Protein AF-A0A5B7ACE0-F1 (afdb_monomer)

Mean predicted aligned error: 17.31 Å

Foldseek 3Di:
DDDPCPPDDPLVVVLVCLCPPPDPVSRDDPVVSCVRCCNVVVHDDDPDDDDPVLLVVLVVVPDDDPVVVVVVVVCLVVDDCVVCVVVVVSQCVLPVVPPVDRDPVSSVVSNVD

Radius of gyration: 16.78 Å; Cα contacts (8 Å, |Δi|>4): 55; chains: 1; bounding box: 32×36×47 Å

InterPro domains:
  IPR002048 EF-hand domain [PF00036] (87-112)
  IPR002048 EF-hand domain [PS50222] (82-113)
  IPR011009 Protein kinase-like domain superfamily [SSF56112] (3-66)
  IPR011992 EF-hand domain pair [SSF47473] (68-112)
  IPR018247 EF-Hand 1, calcium-binding site [PS00018] (95-107)
  IPR050205 Calcium-dependent Serine/Threonine Protein Kinases [PTHR24349] (2-107)

Structure (mmCIF, N/CA/C/O backbone):
data_AF-A0A5B7ACE0-F1
#
_entry.id   AF-A0A5B7ACE0-F1
#
loop_
_atom_site.group_PDB
_atom_site.id
_atom_site.type_symbol
_atom_site.label_atom_id
_atom_site.label_alt_id
_atom_site.label_comp_id
_atom_site.label_asym_id
_atom_site.label_entity_id
_atom_site.label_seq_id
_atom_site.pdbx_PDB_ins_code
_atom_site.Cartn_x
_atom_site.Cartn_y
_atom_site.Cartn_z
_atom_site.occupancy
_atom_site.B_iso_or_equiv
_atom_site.auth_seq_id
_atom_site.auth_comp_id
_atom_site.auth_asym_id
_atom_site.auth_atom_id
_atom_site.pdbx_PDB_model_num
ATOM 1 N N . GLU A 1 1 ? 3.909 23.610 -1.926 1.00 43.59 1 GLU A N 1
ATOM 2 C CA . GLU A 1 1 ? 3.991 22.249 -1.358 1.00 43.59 1 GLU A CA 1
ATOM 3 C C . GLU A 1 1 ? 4.387 21.281 -2.463 1.00 43.59 1 GLU A C 1
ATOM 5 O O . GLU A 1 1 ? 3.800 21.334 -3.537 1.00 43.59 1 GLU A O 1
ATOM 10 N N . SER A 1 2 ? 5.434 20.483 -2.266 1.00 47.56 2 SER A N 1
ATOM 11 C CA . SER A 1 2 ? 5.899 19.494 -3.245 1.00 47.56 2 SER A CA 1
ATOM 12 C C . SER A 1 2 ? 5.006 18.250 -3.211 1.00 47.56 2 SER A C 1
ATOM 14 O O . SER A 1 2 ? 4.547 17.838 -2.146 1.00 47.56 2 SER A O 1
ATOM 16 N N . GLN A 1 3 ? 4.742 17.640 -4.374 1.00 58.97 3 GLN A N 1
ATOM 17 C CA . GLN A 1 3 ? 4.023 16.366 -4.407 1.00 58.97 3 GLN A CA 1
ATOM 18 C C . GLN A 1 3 ? 4.785 15.320 -3.577 1.00 58.97 3 GLN A C 1
ATOM 20 O O . GLN A 1 3 ? 6.004 15.248 -3.700 1.00 58.97 3 GLN A O 1
ATOM 25 N N . PRO A 1 4 ? 4.098 14.480 -2.780 1.00 65.81 4 PRO A N 1
ATOM 26 C CA . PRO A 1 4 ? 4.755 13.544 -1.865 1.00 65.81 4 PRO A CA 1
ATOM 27 C C . PRO A 1 4 ? 5.549 12.428 -2.566 1.00 65.81 4 PRO A C 1
ATOM 29 O O . PRO A 1 4 ? 6.341 11.755 -1.918 1.00 65.81 4 PRO A O 1
ATOM 32 N N . TRP A 1 5 ? 5.350 12.229 -3.876 1.00 71.31 5 TRP A N 1
ATOM 33 C CA . TRP A 1 5 ? 6.015 11.187 -4.669 1.00 71.31 5 TRP A CA 1
ATOM 34 C C . TRP A 1 5 ? 6.316 11.682 -6.096 1.00 71.31 5 TRP A C 1
ATOM 36 O O . TRP A 1 5 ? 5.706 11.187 -7.055 1.00 71.31 5 TRP A O 1
ATOM 46 N N . PRO A 1 6 ? 7.197 12.684 -6.264 1.00 71.19 6 PRO A N 1
ATOM 47 C CA . PRO A 1 6 ? 7.445 13.292 -7.569 1.00 71.19 6 PRO A CA 1
ATOM 48 C C . PRO A 1 6 ? 8.200 12.341 -8.511 1.00 71.19 6 PRO A C 1
ATOM 50 O O . PRO A 1 6 ? 7.983 12.388 -9.715 1.00 71.19 6 PRO A O 1
ATOM 53 N N . SER A 1 7 ? 9.014 11.435 -7.962 1.00 73.12 7 SER A N 1
ATOM 54 C CA . SER A 1 7 ? 9.892 10.513 -8.694 1.00 73.12 7 SER A CA 1
ATOM 55 C C . SER A 1 7 ? 9.351 9.084 -8.851 1.00 73.12 7 SER A C 1
ATOM 57 O O . SER A 1 7 ? 9.972 8.270 -9.523 1.00 73.12 7 SER A O 1
ATOM 59 N N . ILE A 1 8 ? 8.202 8.743 -8.252 1.00 80.06 8 ILE A N 1
ATOM 60 C CA . ILE A 1 8 ? 7.666 7.370 -8.310 1.00 80.06 8 ILE A CA 1
ATOM 61 C C . ILE A 1 8 ? 6.758 7.162 -9.525 1.00 80.06 8 ILE A C 1
ATOM 63 O O . ILE A 1 8 ? 5.831 7.950 -9.757 1.00 80.06 8 ILE A O 1
ATOM 67 N N . SER A 1 9 ? 6.970 6.047 -10.232 1.00 83.88 9 SER A N 1
ATOM 68 C CA . SER A 1 9 ? 6.212 5.657 -11.423 1.00 83.88 9 SER A CA 1
ATOM 69 C C . SER A 1 9 ? 4.716 5.450 -11.147 1.00 83.88 9 SER A C 1
ATOM 71 O O . SER A 1 9 ? 4.278 5.055 -10.060 1.00 83.88 9 SER A O 1
ATOM 73 N N . ASN A 1 10 ? 3.887 5.714 -12.160 1.00 84.56 10 ASN A N 1
ATOM 74 C CA . ASN A 1 10 ? 2.434 5.561 -12.046 1.00 84.56 10 ASN A CA 1
ATOM 75 C C . ASN A 1 10 ? 2.011 4.099 -11.840 1.00 84.56 10 ASN A C 1
ATOM 77 O O . ASN A 1 10 ? 1.030 3.853 -11.142 1.00 84.56 10 ASN A O 1
ATOM 81 N N . SER A 1 11 ? 2.779 3.146 -12.378 1.00 85.94 11 SER A N 1
ATOM 82 C CA . SER A 1 11 ? 2.551 1.705 -12.209 1.00 85.94 11 SER A CA 1
ATOM 83 C C . SER A 1 11 ? 2.757 1.256 -10.754 1.00 85.94 11 SER A C 1
ATOM 85 O O . SER A 1 11 ? 1.929 0.523 -10.209 1.00 85.94 11 SER A O 1
ATOM 87 N N . ALA A 1 12 ? 3.779 1.792 -10.071 1.00 85.69 12 ALA A N 1
ATOM 88 C CA . ALA A 1 12 ? 3.992 1.563 -8.639 1.00 85.69 12 ALA A CA 1
ATOM 89 C C . ALA A 1 12 ? 2.837 2.136 -7.802 1.00 85.69 12 ALA A C 1
ATOM 91 O O . ALA A 1 12 ? 2.305 1.482 -6.903 1.00 85.69 12 ALA A O 1
ATOM 92 N N . LYS A 1 13 ? 2.396 3.356 -8.138 1.00 88.56 13 LYS A N 1
ATOM 93 C CA . LYS A 1 13 ? 1.257 4.011 -7.477 1.00 88.56 13 LYS A CA 1
ATOM 94 C C . LYS A 1 13 ? -0.048 3.234 -7.688 1.00 88.56 13 LYS A C 1
ATOM 96 O O . LYS A 1 13 ? -0.858 3.159 -6.768 1.00 88.56 13 LYS A O 1
ATOM 101 N N . ASP A 1 14 ? -0.269 2.670 -8.874 1.00 90.31 14 ASP A N 1
ATOM 102 C CA . ASP A 1 14 ? -1.448 1.854 -9.190 1.00 90.31 14 ASP A CA 1
ATOM 103 C C . ASP A 1 14 ? -1.483 0.550 -8.383 1.00 90.31 14 ASP A C 1
ATOM 105 O O . ASP A 1 14 ? -2.497 0.245 -7.749 1.00 90.31 14 ASP A O 1
ATOM 109 N N . LEU A 1 15 ? -0.351 -0.157 -8.296 1.00 90.88 15 LEU A N 1
ATOM 110 C CA . LEU A 1 15 ? -0.247 -1.361 -7.476 1.00 90.88 15 LEU A CA 1
ATOM 111 C C . LEU A 1 15 ? -0.569 -1.067 -6.006 1.00 90.88 15 LEU A C 1
ATOM 113 O O . LEU A 1 15 ? -1.405 -1.742 -5.400 1.00 90.88 15 LEU A O 1
ATOM 117 N N . VAL A 1 16 ? 0.041 -0.017 -5.445 1.00 90.88 16 VAL A N 1
ATOM 118 C CA . VAL A 1 16 ? -0.192 0.384 -4.052 1.00 90.88 16 VAL A CA 1
ATOM 119 C C . VAL A 1 16 ? -1.665 0.741 -3.829 1.00 90.88 16 VAL A C 1
ATOM 121 O O . VAL A 1 16 ? -2.251 0.300 -2.843 1.00 90.88 16 VAL A O 1
ATOM 124 N N . ARG A 1 17 ? -2.329 1.448 -4.755 1.00 92.38 17 ARG A N 1
ATOM 125 C CA . ARG A 1 17 ? -3.774 1.739 -4.641 1.00 92.38 17 ARG A CA 1
ATOM 126 C C . ARG A 1 17 ? -4.632 0.470 -4.616 1.00 92.38 17 ARG A C 1
ATOM 128 O O . ARG A 1 17 ? -5.555 0.373 -3.806 1.00 92.38 17 ARG A O 1
ATOM 135 N N . LYS A 1 18 ? -4.317 -0.522 -5.451 1.00 90.56 18 LYS A N 1
ATOM 136 C CA . LYS A 1 18 ? -5.036 -1.807 -5.486 1.00 90.56 18 LYS A CA 1
ATOM 137 C C . LYS A 1 18 ? -4.810 -2.630 -4.211 1.00 90.56 18 LYS A C 1
ATOM 139 O O . LYS A 1 18 ? -5.757 -3.218 -3.687 1.00 90.56 18 LYS A O 1
ATOM 144 N N . MET A 1 19 ? -3.601 -2.609 -3.647 1.00 92.62 19 MET A N 1
ATOM 145 C CA . MET A 1 19 ? -3.282 -3.271 -2.370 1.00 92.62 19 MET A CA 1
ATOM 146 C C . MET A 1 19 ? -3.928 -2.577 -1.161 1.00 92.62 19 MET A C 1
ATOM 148 O O . MET A 1 19 ? -4.320 -3.235 -0.197 1.00 92.62 19 MET A O 1
ATOM 152 N N . LEU A 1 20 ? -4.068 -1.249 -1.211 1.00 92.88 20 LEU A N 1
ATOM 153 C CA . LEU A 1 20 ? -4.667 -0.425 -0.157 1.00 92.88 20 LEU A CA 1
ATOM 154 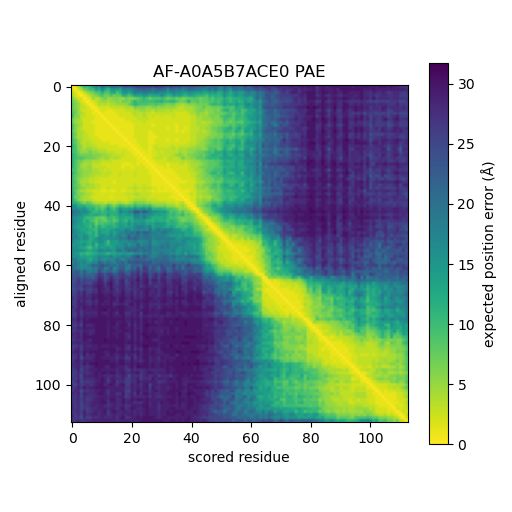C C . LEU A 1 20 ? -6.174 -0.203 -0.331 1.00 92.88 20 LEU A C 1
ATOM 156 O O . LEU A 1 20 ? -6.750 0.648 0.346 1.00 92.88 20 LEU A O 1
ATOM 160 N N . THR A 1 21 ? -6.833 -0.967 -1.206 1.00 93.69 21 THR A N 1
ATOM 161 C CA . THR A 1 21 ? -8.288 -0.876 -1.371 1.00 93.69 21 THR A CA 1
ATOM 162 C C . THR A 1 21 ? -8.981 -1.188 -0.038 1.00 93.69 21 THR A C 1
ATOM 164 O O . THR A 1 21 ? -8.740 -2.229 0.588 1.00 93.69 21 THR A O 1
ATOM 167 N N . GLN A 1 22 ? -9.812 -0.245 0.421 1.00 90.06 22 GLN A N 1
ATOM 168 C CA . GLN A 1 22 ? -10.482 -0.289 1.725 1.00 90.06 22 GLN A CA 1
ATOM 169 C C . GLN A 1 22 ? -11.418 -1.498 1.838 1.00 90.06 22 GLN A C 1
ATOM 171 O O . GLN A 1 22 ? -11.391 -2.211 2.840 1.00 90.06 22 GLN A O 1
ATOM 176 N N . ASP A 1 23 ? -12.192 -1.763 0.784 1.00 92.12 23 ASP A N 1
ATOM 177 C CA . ASP A 1 23 ? -13.043 -2.945 0.692 1.00 92.12 23 ASP A CA 1
ATOM 178 C C . ASP A 1 23 ? -12.196 -4.211 0.502 1.00 92.12 23 ASP A C 1
ATOM 180 O O . ASP A 1 23 ? -11.527 -4.402 -0.517 1.00 92.12 23 ASP A O 1
ATOM 184 N N . ARG A 1 24 ? -12.264 -5.111 1.488 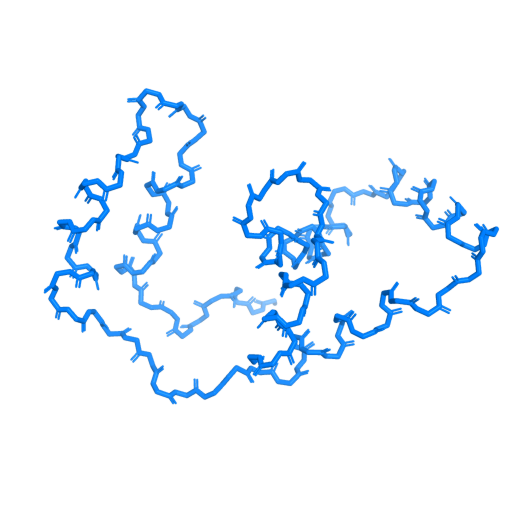1.00 88.00 24 ARG A N 1
ATOM 185 C CA . ARG A 1 24 ? -11.506 -6.365 1.516 1.00 88.00 24 ARG A CA 1
ATOM 186 C C . ARG A 1 24 ? -11.867 -7.306 0.363 1.00 88.00 24 ARG A C 1
ATOM 188 O O . ARG A 1 24 ? -11.012 -8.081 -0.040 1.00 88.00 24 ARG A O 1
ATOM 195 N N . LYS A 1 25 ? -13.094 -7.237 -0.172 1.00 90.44 25 LYS A N 1
ATOM 196 C CA . LYS A 1 25 ? -13.533 -8.068 -1.308 1.00 90.44 25 LYS A CA 1
ATOM 197 C C . LYS A 1 25 ? -13.009 -7.558 -2.651 1.00 90.44 25 LYS A C 1
ATOM 199 O O . LYS A 1 25 ? -12.918 -8.330 -3.598 1.00 90.44 25 LYS A O 1
ATOM 204 N N . ARG A 1 26 ? -12.687 -6.264 -2.736 1.00 89.12 26 ARG A N 1
ATOM 205 C CA . ARG A 1 26 ? -12.153 -5.607 -3.941 1.00 89.12 26 ARG A CA 1
ATOM 206 C C . ARG A 1 26 ? -10.635 -5.454 -3.916 1.00 89.12 26 ARG A C 1
ATOM 208 O O . ARG A 1 26 ? -10.041 -5.149 -4.946 1.00 89.12 26 ARG A O 1
ATOM 215 N N . ARG A 1 27 ? -10.018 -5.638 -2.747 1.00 96.12 27 ARG A N 1
ATOM 216 C CA . ARG A 1 27 ? -8.567 -5.663 -2.580 1.00 96.12 27 ARG A CA 1
ATOM 217 C C . ARG A 1 27 ? -7.983 -6.850 -3.331 1.00 96.12 27 ARG A C 1
ATOM 219 O O . ARG A 1 27 ? -8.435 -7.979 -3.155 1.00 96.12 27 ARG A O 1
ATOM 226 N N . ILE A 1 28 ? -6.966 -6.577 -4.141 1.00 93.88 28 ILE A N 1
ATOM 227 C CA . ILE A 1 28 ? -6.293 -7.615 -4.918 1.00 93.88 28 ILE A CA 1
ATOM 228 C C . ILE A 1 28 ? -5.607 -8.628 -3.998 1.00 93.88 28 ILE A C 1
ATOM 230 O O . ILE A 1 28 ? -5.086 -8.279 -2.934 1.00 93.88 28 ILE A O 1
ATOM 234 N N . THR A 1 29 ? -5.628 -9.894 -4.402 1.00 93.75 29 THR A N 1
ATOM 235 C CA . THR A 1 29 ? -4.969 -10.978 -3.670 1.00 93.75 29 THR A CA 1
ATOM 236 C C . THR A 1 29 ? -3.464 -10.967 -3.911 1.00 93.75 29 THR A C 1
ATOM 238 O O . THR A 1 29 ? -2.978 -10.383 -4.878 1.00 93.75 29 THR A O 1
ATOM 241 N N . SER A 1 30 ? -2.709 -11.673 -3.070 1.00 89.75 30 SER A N 1
ATOM 242 C CA . SER A 1 30 ? -1.260 -11.826 -3.245 1.00 89.75 30 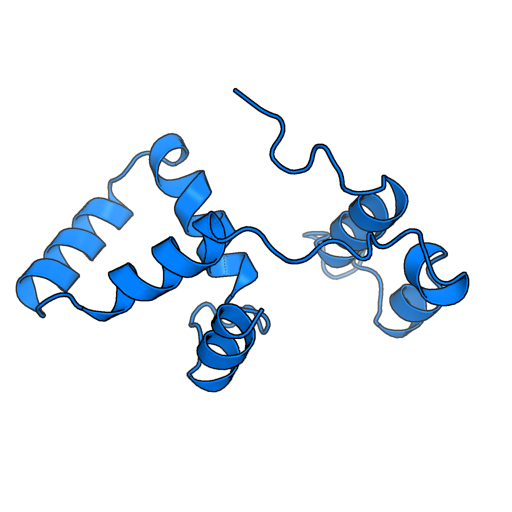SER A CA 1
ATOM 243 C C . SER A 1 30 ? -0.894 -12.431 -4.607 1.00 89.75 30 SER A C 1
ATOM 245 O O . SER A 1 30 ? 0.093 -12.022 -5.205 1.00 89.75 30 SER A O 1
ATOM 247 N N . ALA A 1 31 ? -1.714 -13.347 -5.136 1.00 91.88 31 ALA A N 1
ATOM 248 C CA . ALA A 1 31 ? -1.520 -13.904 -6.477 1.00 91.88 31 ALA A CA 1
ATOM 249 C C . ALA A 1 31 ? -1.691 -12.831 -7.568 1.00 91.88 31 ALA A C 1
ATOM 251 O O . ALA A 1 31 ? -0.848 -12.699 -8.446 1.00 91.88 31 ALA A O 1
ATOM 252 N N . GLN A 1 32 ? -2.723 -11.990 -7.454 1.00 89.62 32 GLN A N 1
ATOM 253 C CA . GLN A 1 32 ? -2.965 -10.883 -8.387 1.00 89.62 32 GLN A CA 1
ATOM 254 C C . GLN A 1 32 ? -1.911 -9.767 -8.280 1.00 89.62 32 GLN A C 1
ATOM 256 O O . GLN A 1 32 ? -1.649 -9.073 -9.258 1.00 89.62 32 GLN A O 1
ATOM 261 N N . VAL A 1 33 ? -1.294 -9.588 -7.105 1.00 90.25 33 VAL A N 1
ATOM 262 C CA . VAL A 1 33 ? -0.142 -8.688 -6.917 1.00 90.25 33 VAL A CA 1
ATOM 263 C C . VAL A 1 33 ? 1.066 -9.185 -7.711 1.00 90.25 33 VAL A C 1
ATOM 265 O O . VAL A 1 33 ? 1.708 -8.383 -8.383 1.00 90.25 33 VAL A O 1
ATOM 268 N N . LEU A 1 34 ? 1.354 -10.490 -7.669 1.00 86.62 34 LEU A N 1
ATOM 269 C CA . LEU A 1 34 ? 2.477 -11.088 -8.403 1.00 86.62 34 LEU A CA 1
ATOM 270 C C . LEU A 1 34 ? 2.305 -10.990 -9.924 1.00 86.62 34 LEU A C 1
ATOM 272 O O . LEU A 1 34 ? 3.287 -10.871 -10.651 1.00 86.62 34 LEU A O 1
ATOM 276 N N . GLU A 1 35 ? 1.063 -10.990 -10.403 1.00 87.75 35 GLU A N 1
ATOM 277 C CA . GLU A 1 35 ? 0.739 -10.817 -11.823 1.00 87.75 35 GLU A CA 1
ATOM 278 C C . GLU A 1 35 ? 0.708 -9.350 -12.274 1.00 87.75 35 GLU A C 1
ATOM 280 O O . GLU A 1 35 ? 0.592 -9.073 -13.470 1.00 87.75 35 GLU A O 1
ATOM 285 N N . HIS A 1 36 ? 0.810 -8.393 -11.347 1.00 90.25 36 HIS A N 1
ATOM 286 C CA . HIS A 1 36 ? 0.731 -6.980 -11.686 1.00 90.25 36 HIS A CA 1
ATOM 287 C C . HIS A 1 36 ? 1.925 -6.555 -12.559 1.00 90.25 36 HIS A C 1
ATOM 289 O O . HIS A 1 36 ? 3.056 -6.908 -12.222 1.00 90.25 36 HIS A O 1
ATOM 295 N N . PRO A 1 37 ? 1.733 -5.733 -13.612 1.00 86.12 37 PRO A N 1
ATOM 296 C CA . PRO A 1 37 ? 2.809 -5.327 -14.525 1.00 86.12 37 PRO A CA 1
ATOM 297 C C . PRO A 1 37 ? 4.040 -4.746 -13.821 1.00 86.12 37 PRO A C 1
ATOM 299 O O . PRO A 1 37 ? 5.166 -5.068 -14.178 1.00 86.12 37 PRO A O 1
ATOM 302 N N . TRP A 1 38 ? 3.838 -3.968 -12.749 1.00 87.62 38 TRP A N 1
ATOM 303 C CA . TRP A 1 38 ? 4.943 -3.438 -11.936 1.00 87.62 38 TRP A CA 1
ATOM 304 C C . TRP A 1 38 ? 5.847 -4.527 -11.325 1.00 87.62 38 TRP A C 1
ATOM 306 O O . TRP A 1 38 ? 7.048 -4.320 -11.212 1.00 87.62 38 TRP A O 1
ATOM 316 N N . ILE A 1 39 ? 5.286 -5.682 -10.949 1.00 83.88 39 ILE A N 1
ATOM 317 C CA . ILE A 1 39 ? 6.035 -6.822 -10.398 1.00 83.88 39 ILE A CA 1
ATOM 318 C C . ILE A 1 39 ? 6.544 -7.735 -11.520 1.00 83.88 39 ILE A C 1
ATOM 320 O O . ILE A 1 39 ? 7.709 -8.123 -11.514 1.00 83.88 39 ILE A O 1
ATOM 324 N N . ARG A 1 40 ? 5.685 -8.076 -12.488 1.00 78.69 40 ARG A N 1
ATOM 325 C CA . ARG A 1 40 ? 5.976 -9.081 -13.521 1.00 78.69 40 ARG A CA 1
ATOM 326 C C . ARG A 1 40 ? 7.011 -8.619 -14.542 1.00 78.69 40 ARG A C 1
ATOM 328 O O . ARG A 1 40 ? 7.804 -9.425 -15.012 1.00 78.69 40 ARG A O 1
ATOM 335 N N . GLU A 1 41 ? 6.982 -7.343 -14.905 1.00 76.44 41 GLU A N 1
ATOM 336 C CA . GLU A 1 41 ? 7.822 -6.785 -15.972 1.00 76.44 41 GLU A CA 1
ATOM 337 C C . GLU A 1 41 ? 9.066 -6.082 -15.409 1.00 76.44 41 GLU A C 1
ATOM 339 O O . GLU A 1 41 ? 9.763 -5.394 -16.146 1.00 76.44 41 GLU A O 1
ATOM 344 N N . GLY A 1 42 ? 9.360 -6.271 -14.112 1.00 63.69 42 GLY A N 1
ATOM 345 C CA . GLY A 1 42 ? 10.503 -5.648 -13.442 1.00 63.69 42 GLY A CA 1
ATOM 346 C C . GLY A 1 42 ? 10.390 -4.128 -13.451 1.00 63.69 42 GLY A C 1
ATOM 347 O O . GLY A 1 42 ? 11.297 -3.458 -13.930 1.00 63.69 42 GLY A O 1
ATOM 348 N N . GLY A 1 43 ? 9.239 -3.607 -13.001 1.00 61.12 43 GLY A N 1
ATOM 349 C CA . GLY A 1 43 ? 8.835 -2.215 -13.182 1.00 61.12 43 GLY A CA 1
ATOM 350 C C . GLY A 1 43 ? 9.917 -1.198 -12.825 1.00 61.12 43 GLY A C 1
ATOM 351 O O . GLY A 1 43 ? 10.774 -1.467 -11.993 1.00 61.12 43 GLY A O 1
ATOM 352 N N . GLU A 1 44 ? 9.833 -0.012 -13.435 1.00 63.91 44 GLU A N 1
ATOM 353 C CA . GLU A 1 44 ? 10.767 1.113 -13.272 1.00 63.91 44 GLU A CA 1
ATOM 354 C C . GLU A 1 44 ? 10.896 1.549 -11.797 1.00 63.91 44 GLU A C 1
ATOM 356 O O . GLU A 1 44 ? 10.213 2.467 -11.327 1.00 63.91 44 GLU A O 1
ATOM 361 N N . ALA A 1 45 ? 11.727 0.847 -11.034 1.00 62.38 45 ALA A N 1
ATOM 362 C CA . ALA A 1 45 ? 12.200 1.252 -9.727 1.00 62.38 45 ALA A CA 1
ATOM 363 C C . ALA A 1 45 ? 13.493 2.042 -9.940 1.00 62.38 45 ALA A C 1
ATOM 365 O O . ALA A 1 45 ? 14.375 1.602 -10.670 1.00 62.38 45 ALA A O 1
ATOM 366 N N . SER A 1 46 ? 13.577 3.229 -9.341 1.00 63.59 46 SER A N 1
ATOM 367 C CA . SER A 1 46 ? 14.813 4.012 -9.358 1.00 63.59 46 SER A CA 1
ATOM 368 C C . SER A 1 46 ? 15.883 3.295 -8.532 1.00 63.59 46 SER A C 1
ATOM 370 O O . SER A 1 46 ? 15.587 2.850 -7.423 1.00 63.59 46 SER A O 1
ATOM 372 N N . ASP A 1 47 ? 17.114 3.238 -9.042 1.00 66.56 47 ASP A N 1
ATOM 373 C CA . ASP A 1 47 ? 18.291 2.758 -8.302 1.00 66.56 47 ASP A CA 1
ATOM 374 C C . ASP A 1 47 ? 18.803 3.787 -7.271 1.00 66.56 47 ASP A C 1
ATOM 376 O O . ASP A 1 47 ? 19.803 3.558 -6.587 1.00 66.56 47 ASP A O 1
ATOM 380 N N . GLU A 1 48 ? 18.141 4.944 -7.148 1.00 62.50 48 GLU A N 1
ATOM 381 C CA . GLU A 1 48 ? 18.533 5.979 -6.194 1.00 62.50 48 GLU A CA 1
ATOM 382 C C . GLU A 1 48 ? 18.231 5.583 -4.731 1.00 62.50 48 GLU A C 1
ATOM 384 O O . GLU A 1 48 ? 17.141 5.089 -4.423 1.00 62.50 48 GLU A O 1
ATOM 389 N N . PRO A 1 49 ? 19.172 5.828 -3.798 1.00 61.81 49 PRO A N 1
ATOM 390 C CA . PRO A 1 49 ? 18.998 5.519 -2.380 1.00 61.81 49 PRO A CA 1
ATOM 391 C C . PRO A 1 49 ? 17.927 6.386 -1.694 1.00 61.81 49 PRO A C 1
ATOM 393 O O . PRO A 1 49 ? 17.613 7.495 -2.124 1.00 61.81 49 PRO A O 1
ATOM 396 N N . ILE A 1 50 ? 17.375 5.877 -0.585 1.00 66.81 50 ILE A N 1
ATOM 397 C CA . ILE A 1 50 ? 16.310 6.538 0.186 1.00 66.81 50 ILE A CA 1
ATOM 398 C C . ILE A 1 50 ? 16.844 7.798 0.885 1.00 66.81 50 ILE A C 1
ATOM 400 O O . ILE A 1 50 ? 17.956 7.835 1.413 1.00 66.81 50 ILE A O 1
ATOM 404 N N . ASP A 1 51 ? 16.023 8.848 0.905 1.00 74.06 51 ASP A N 1
ATOM 405 C CA . ASP A 1 51 ? 16.398 10.156 1.440 1.00 74.06 51 ASP A CA 1
ATOM 406 C C . ASP A 1 51 ? 16.598 10.143 2.973 1.00 74.06 51 ASP A C 1
ATOM 408 O O . ASP A 1 51 ? 15.731 9.743 3.758 1.00 74.06 51 ASP A O 1
ATOM 412 N N . SER A 1 52 ? 17.739 10.688 3.402 1.00 65.69 52 SER A N 1
ATOM 413 C CA . SER A 1 52 ? 18.163 10.935 4.788 1.00 65.69 52 SER A CA 1
ATOM 414 C C . SER A 1 52 ? 17.120 11.604 5.701 1.00 65.69 52 SER A C 1
ATOM 416 O O . SER A 1 52 ? 17.110 11.375 6.919 1.00 65.69 52 SER A O 1
ATOM 418 N N . ALA A 1 53 ? 16.214 12.410 5.141 1.00 68.75 53 ALA A N 1
ATOM 419 C CA . ALA A 1 53 ? 15.150 13.066 5.894 1.00 68.75 53 ALA A CA 1
ATOM 420 C C . ALA A 1 53 ? 14.151 12.064 6.499 1.00 68.75 53 ALA A C 1
ATOM 422 O O . ALA A 1 53 ? 13.584 12.321 7.568 1.00 68.75 53 ALA A O 1
ATOM 423 N N . VAL A 1 54 ? 13.955 10.914 5.846 1.00 69.31 54 VAL A N 1
ATOM 424 C CA . VAL A 1 54 ? 13.067 9.840 6.315 1.00 69.31 54 VAL A CA 1
ATOM 425 C C . VAL A 1 54 ? 13.677 9.147 7.539 1.00 69.31 54 VAL A C 1
ATOM 427 O O . VAL A 1 54 ? 13.007 8.970 8.559 1.00 69.31 54 VAL A O 1
ATOM 430 N N . LEU A 1 55 ? 14.984 8.883 7.500 1.00 70.62 55 LEU A N 1
ATOM 431 C CA . LEU A 1 55 ? 15.741 8.220 8.568 1.00 70.62 55 LEU A CA 1
ATOM 432 C C . LEU A 1 55 ? 15.840 9.037 9.867 1.00 70.62 55 LEU A C 1
ATOM 434 O O . LEU A 1 55 ? 15.807 8.488 10.972 1.00 70.62 55 LEU A O 1
ATOM 438 N N . SER A 1 56 ? 15.957 10.363 9.767 1.00 69.56 56 SER A N 1
ATOM 439 C CA . SER A 1 56 ? 16.070 11.249 10.938 1.00 69.56 56 SER A CA 1
ATOM 440 C C . SER A 1 56 ? 14.801 11.245 11.801 1.00 69.56 56 SER A C 1
ATOM 442 O O . SER A 1 56 ? 14.855 11.168 13.035 1.00 69.56 56 SER A O 1
ATOM 444 N N . ARG A 1 57 ? 13.634 11.239 11.149 1.00 73.56 57 ARG A N 1
ATOM 445 C CA . ARG A 1 57 ? 12.326 11.285 11.819 1.00 73.56 57 ARG A CA 1
ATOM 446 C C . ARG A 1 57 ? 12.030 10.002 12.593 1.00 73.56 57 ARG A C 1
ATOM 448 O O . ARG A 1 57 ? 11.461 10.059 13.680 1.00 73.56 57 ARG A O 1
ATOM 455 N N . MET A 1 58 ? 12.511 8.865 12.095 1.00 66.00 58 MET A N 1
ATOM 456 C CA . MET A 1 58 ? 12.442 7.579 12.793 1.00 66.00 58 MET A CA 1
ATOM 457 C C . MET A 1 58 ? 13.210 7.575 14.128 1.00 66.00 58 MET A C 1
ATOM 459 O O . MET A 1 58 ? 12.735 7.012 15.115 1.00 66.00 58 MET A O 1
ATOM 463 N N . LYS A 1 59 ? 14.387 8.220 14.206 1.00 68.25 59 LYS A N 1
ATOM 464 C CA . LYS A 1 59 ? 15.247 8.198 15.410 1.00 68.25 59 LYS A CA 1
ATOM 465 C C . LYS A 1 59 ? 14.710 9.045 16.568 1.00 68.25 59 LYS A C 1
ATOM 467 O O . LYS A 1 59 ? 14.780 8.610 17.719 1.00 68.25 59 LYS A O 1
ATOM 472 N N . GLN A 1 60 ? 14.163 10.231 16.296 1.00 64.94 60 GLN A N 1
ATOM 473 C CA . GLN A 1 60 ? 13.659 11.136 17.343 1.00 64.94 60 GLN A CA 1
ATOM 474 C C . GLN A 1 60 ? 12.474 10.558 18.126 1.00 64.94 60 GLN A C 1
ATOM 476 O O . GLN A 1 60 ? 12.348 10.800 19.328 1.00 64.94 60 GLN A O 1
ATOM 481 N N . PHE A 1 61 ? 11.653 9.729 17.484 1.00 61.69 61 PHE A N 1
ATOM 482 C CA . PHE A 1 61 ? 10.483 9.113 18.105 1.00 61.69 61 PHE A CA 1
ATOM 483 C 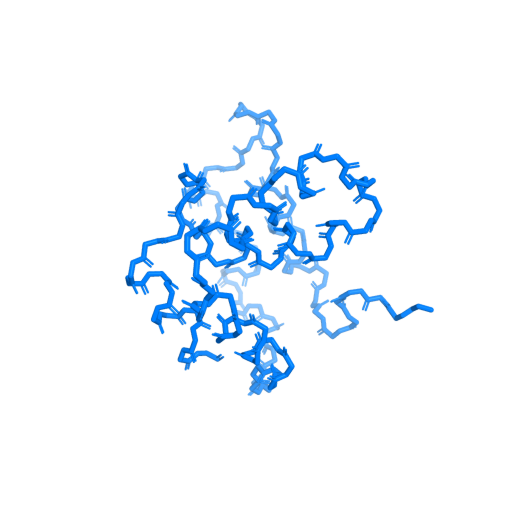C . PHE A 1 61 ? 10.834 8.196 19.302 1.00 61.69 61 PHE A C 1
ATOM 485 O O . PHE A 1 61 ? 10.037 8.024 20.225 1.00 61.69 61 PHE A O 1
ATOM 492 N N . ARG A 1 62 ? 12.061 7.653 19.361 1.00 63.06 62 ARG A N 1
ATOM 493 C CA . ARG A 1 62 ? 12.482 6.674 20.383 1.00 63.06 62 ARG A CA 1
ATOM 494 C C . ARG A 1 62 ? 12.836 7.277 21.763 1.00 63.06 62 ARG A C 1
ATOM 496 O O . ARG A 1 62 ? 12.747 6.565 22.764 1.00 63.06 62 ARG A O 1
ATOM 503 N N . ALA A 1 63 ? 13.213 8.558 21.870 1.00 60.75 63 ALA A N 1
ATOM 504 C CA . ALA A 1 63 ? 13.974 9.100 23.018 1.00 60.75 63 ALA A CA 1
ATOM 505 C C . ALA A 1 63 ? 13.186 9.796 24.173 1.00 60.75 63 ALA A C 1
ATOM 507 O O . ALA A 1 63 ? 13.808 10.356 25.071 1.00 60.75 63 ALA A O 1
ATOM 508 N N . MET A 1 64 ? 11.845 9.797 24.217 1.00 61.75 64 MET A N 1
ATOM 509 C CA . MET A 1 64 ? 11.064 10.667 25.149 1.00 61.75 64 MET A CA 1
ATOM 510 C C . MET A 1 64 ? 10.657 10.016 26.520 1.00 61.75 64 MET A C 1
ATOM 512 O O . MET A 1 64 ? 10.454 8.804 26.585 1.00 61.75 64 MET A O 1
ATOM 516 N N . ASN A 1 65 ? 10.520 10.779 27.636 1.00 60.78 65 ASN A N 1
ATOM 517 C CA . ASN A 1 65 ? 10.158 10.322 29.021 1.00 60.78 65 ASN A CA 1
ATOM 518 C C . ASN A 1 65 ? 8.654 9.967 29.176 1.00 60.78 65 ASN A C 1
ATOM 520 O O . ASN A 1 65 ? 7.847 10.560 28.477 1.00 60.78 65 ASN A O 1
ATOM 524 N N . LYS A 1 66 ? 8.224 9.108 30.130 1.00 56.66 66 LYS A N 1
ATOM 525 C CA . LYS A 1 66 ? 6.808 8.644 30.260 1.00 56.66 66 LYS A CA 1
ATOM 526 C C . LYS A 1 66 ? 5.747 9.760 30.344 1.00 56.66 66 LYS A C 1
ATOM 528 O O . LYS A 1 66 ? 4.758 9.675 29.626 1.00 56.66 66 LYS A O 1
ATOM 533 N N . LEU A 1 67 ? 5.953 10.807 31.153 1.00 50.28 67 LEU A N 1
ATOM 534 C CA . LEU A 1 67 ? 5.013 11.941 31.237 1.00 50.28 67 LEU A CA 1
ATOM 535 C C . LEU A 1 67 ? 4.967 12.736 29.924 1.00 50.28 67 LEU A C 1
ATOM 537 O O . LEU A 1 67 ? 3.892 13.043 29.426 1.00 50.28 67 LEU A O 1
ATOM 541 N N . LYS A 1 68 ? 6.134 12.994 29.318 1.00 58.72 68 LYS A N 1
ATOM 542 C CA . LYS A 1 68 ? 6.229 13.652 28.006 1.00 58.72 68 LYS A CA 1
ATOM 543 C C . LYS A 1 68 ? 5.592 12.797 26.905 1.00 58.72 68 LYS A C 1
ATOM 545 O O . LYS A 1 68 ? 4.898 13.334 26.060 1.00 58.72 68 LYS A O 1
ATOM 550 N N . LYS A 1 69 ? 5.761 11.472 26.951 1.00 59.31 69 LYS A N 1
ATOM 551 C CA . LYS A 1 69 ? 5.130 10.498 26.046 1.00 59.31 69 LYS A CA 1
ATOM 552 C C . LYS A 1 69 ? 3.609 10.508 26.173 1.00 59.31 69 LYS A C 1
ATOM 554 O O . LYS A 1 69 ? 2.930 10.476 25.157 1.00 59.31 69 LYS A O 1
ATOM 559 N N . LEU A 1 70 ? 3.080 10.572 27.397 1.00 57.69 70 LEU A N 1
ATOM 560 C CA . LEU A 1 70 ? 1.637 10.626 27.624 1.00 57.69 70 LEU A CA 1
ATOM 561 C C . LEU A 1 70 ? 1.050 11.975 27.187 1.00 57.69 70 LEU A C 1
ATOM 563 O O . LEU A 1 70 ? 0.037 11.993 26.503 1.00 57.69 70 LEU A O 1
ATOM 567 N N . ALA A 1 71 ? 1.725 13.086 27.494 1.00 58.91 71 ALA A N 1
ATOM 568 C CA . ALA A 1 71 ? 1.332 14.411 27.018 1.00 58.91 71 ALA A CA 1
ATOM 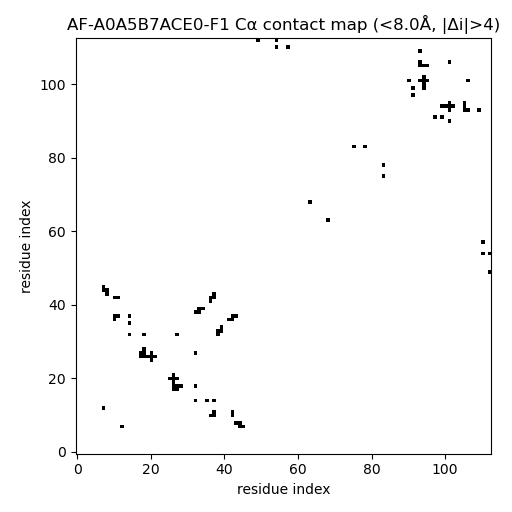569 C C . ALA A 1 71 ? 1.351 14.495 25.482 1.00 58.91 71 ALA A C 1
ATOM 571 O O . ALA A 1 71 ? 0.388 14.969 24.894 1.00 58.91 71 ALA A O 1
ATOM 572 N N . LEU A 1 72 ? 2.383 13.960 24.816 1.00 61.31 72 LEU A N 1
ATOM 573 C CA . LEU A 1 72 ? 2.407 13.861 23.352 1.00 61.31 72 LEU A CA 1
ATOM 574 C C . LEU A 1 72 ? 1.299 12.977 22.795 1.00 61.31 72 LEU A C 1
ATOM 576 O O . LEU A 1 72 ? 0.788 13.280 21.726 1.00 61.31 72 LEU A O 1
ATOM 580 N N . LYS A 1 73 ? 0.924 11.904 23.497 1.00 61.31 73 LYS A N 1
ATOM 581 C CA . LYS A 1 73 ? -0.186 11.046 23.083 1.00 61.31 73 LYS A CA 1
ATOM 582 C C . LYS A 1 73 ? -1.515 11.804 23.130 1.00 61.31 73 LYS A C 1
ATOM 584 O O . LYS A 1 73 ? -2.233 11.805 22.142 1.00 61.31 73 LYS A O 1
ATOM 589 N N . VAL A 1 74 ? -1.785 12.516 24.225 1.00 66.19 74 VAL A N 1
ATOM 590 C CA . VAL A 1 74 ? -2.998 13.341 24.377 1.00 66.19 74 VAL A CA 1
ATOM 591 C C . VAL A 1 74 ? -3.021 14.488 23.365 1.00 66.19 74 VAL A C 1
ATOM 593 O O . VAL A 1 74 ? -4.067 14.793 22.800 1.00 66.19 74 VAL A O 1
ATOM 596 N N . ILE A 1 75 ? -1.867 15.104 23.093 1.00 65.94 75 ILE A N 1
ATOM 597 C CA . ILE A 1 75 ? -1.744 16.131 22.054 1.00 65.94 75 ILE A CA 1
ATOM 598 C C . ILE A 1 75 ? -1.984 15.512 20.668 1.00 65.94 75 ILE A C 1
ATOM 600 O O . ILE A 1 75 ? -2.763 16.059 19.907 1.00 65.94 75 ILE A O 1
ATOM 604 N N . ALA A 1 76 ? -1.415 14.345 20.352 1.00 62.97 76 ALA A N 1
ATOM 605 C CA . ALA A 1 76 ? -1.656 13.637 19.089 1.00 62.97 76 ALA A CA 1
ATOM 606 C C . ALA A 1 76 ? -3.116 13.199 18.890 1.00 62.97 76 ALA A C 1
ATOM 608 O O . ALA A 1 76 ? -3.574 13.138 17.754 1.00 62.97 76 ALA A O 1
ATOM 609 N N . GLU A 1 77 ? -3.844 12.912 19.969 1.00 66.00 77 GLU A N 1
ATOM 610 C CA . GLU A 1 77 ? -5.273 12.576 19.930 1.00 66.00 77 GLU A CA 1
ATOM 611 C C . GLU A 1 77 ? -6.169 13.806 19.701 1.00 66.00 77 GLU A C 1
ATOM 613 O O . GLU A 1 77 ? -7.275 13.656 19.190 1.00 66.00 77 GLU A O 1
ATOM 618 N N . ASN A 1 78 ? -5.690 15.011 20.035 1.00 64.38 78 ASN A N 1
ATOM 619 C CA . ASN A 1 78 ? -6.420 16.276 19.862 1.00 64.38 78 ASN A CA 1
ATOM 620 C C . ASN A 1 78 ? -5.865 17.168 18.734 1.00 64.38 78 ASN A C 1
ATOM 622 O O . ASN A 1 78 ? -6.418 18.235 18.473 1.00 64.38 78 ASN A O 1
ATOM 626 N N . LEU A 1 79 ? -4.774 16.760 18.081 1.00 64.25 79 LEU A N 1
ATOM 627 C CA . LEU A 1 79 ? -4.191 17.452 16.934 1.00 64.25 79 LEU A CA 1
ATOM 628 C C . LEU A 1 79 ? -5.078 17.270 15.701 1.00 64.25 79 LEU A C 1
ATOM 630 O O . LEU A 1 79 ? -5.613 16.188 15.446 1.00 64.25 79 LEU A O 1
ATOM 634 N N . SER A 1 80 ? -5.202 18.340 14.921 1.00 61.91 80 SER A N 1
ATOM 635 C CA . SER A 1 80 ? -6.004 18.346 13.701 1.00 61.91 80 SER A CA 1
ATOM 636 C C . SER A 1 80 ? -5.431 17.367 12.668 1.00 61.91 8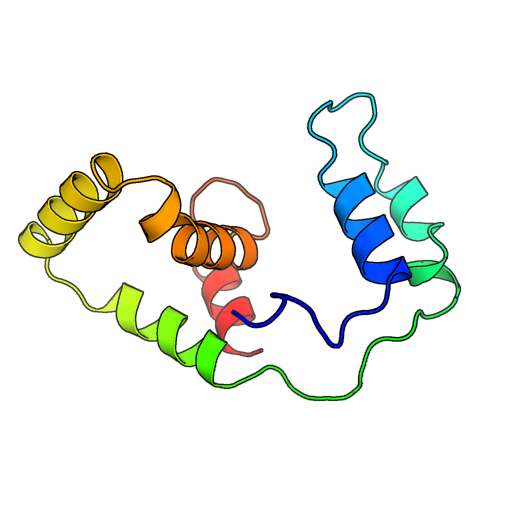0 SER A C 1
ATOM 638 O O . SER A 1 80 ? -4.213 17.210 12.556 1.00 61.91 80 SER A O 1
ATOM 640 N N . GLU A 1 81 ? -6.286 16.681 11.897 1.00 62.28 81 GLU A N 1
ATOM 641 C CA . GLU A 1 81 ? -5.842 15.645 10.943 1.00 62.28 81 GLU A CA 1
ATOM 642 C C . GLU A 1 81 ? -4.798 16.143 9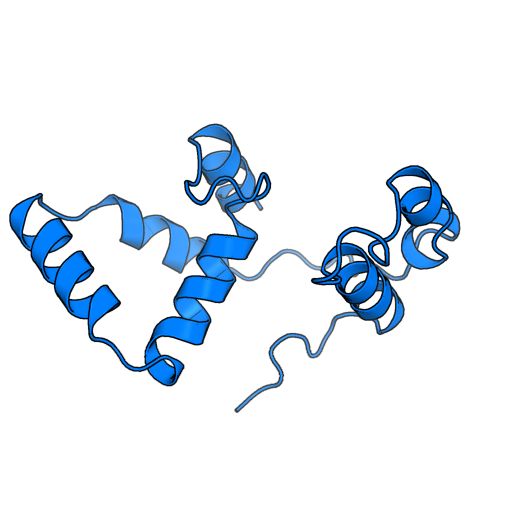.937 1.00 62.28 81 GLU A C 1
ATOM 644 O O . GLU A 1 81 ? -3.985 15.356 9.449 1.00 62.28 81 GLU A O 1
ATOM 649 N N . GLU A 1 82 ? -4.805 17.441 9.655 1.00 65.44 82 GLU A N 1
ATOM 650 C CA . GLU A 1 82 ? -3.876 18.121 8.759 1.00 65.44 82 GLU A CA 1
ATOM 651 C C . GLU A 1 82 ? -2.449 18.147 9.328 1.00 65.44 82 GLU A C 1
ATOM 653 O O . GLU A 1 82 ? -1.497 17.877 8.595 1.00 65.44 82 GLU A O 1
ATOM 658 N N . GLU A 1 83 ? -2.288 18.343 10.640 1.00 56.66 83 GLU A N 1
ATOM 659 C CA . GLU A 1 83 ? -0.980 18.418 11.304 1.00 56.66 83 GLU A CA 1
ATOM 660 C C . GLU A 1 83 ? -0.346 17.034 11.544 1.00 56.66 83 GLU A C 1
ATOM 662 O O . GLU A 1 83 ? 0.878 16.884 11.505 1.00 56.66 83 GLU A O 1
ATOM 667 N N . ILE A 1 84 ? -1.158 15.985 11.730 1.00 65.56 84 ILE A N 1
ATOM 668 C CA . ILE A 1 84 ? -0.686 14.605 11.979 1.00 65.56 84 ILE A CA 1
ATOM 669 C C . ILE A 1 84 ? -0.633 13.718 10.726 1.00 65.56 84 ILE A C 1
ATOM 671 O O . ILE A 1 84 ? -0.110 12.603 10.795 1.00 65.56 84 ILE A O 1
ATOM 675 N N . LYS A 1 85 ? -1.094 14.196 9.561 1.00 64.88 85 LYS A N 1
ATOM 676 C CA . LYS A 1 85 ? -1.130 13.433 8.295 1.00 64.88 85 LYS A CA 1
ATOM 677 C C . LYS A 1 85 ? 0.245 12.913 7.870 1.00 64.88 85 LYS A C 1
ATOM 679 O O . LYS A 1 85 ? 0.377 11.759 7.465 1.00 64.88 85 LYS A O 1
ATOM 684 N N . GLY A 1 86 ? 1.276 13.751 8.010 1.00 66.94 86 GLY A N 1
ATOM 685 C CA . GLY A 1 86 ? 2.659 13.401 7.672 1.00 66.94 86 GLY A CA 1
ATOM 686 C C . GLY A 1 86 ? 3.271 12.366 8.623 1.00 66.94 86 GLY A C 1
ATOM 687 O O . GLY A 1 86 ? 3.957 11.450 8.176 1.00 66.94 86 GLY A O 1
ATOM 688 N N . LEU A 1 87 ? 2.980 12.469 9.925 1.00 65.00 87 LEU A N 1
ATOM 689 C CA . LEU A 1 87 ? 3.434 11.515 10.946 1.00 65.00 87 LEU A CA 1
ATOM 690 C C . LEU A 1 87 ? 2.690 10.172 10.857 1.00 65.00 87 LEU A C 1
ATOM 692 O O . LEU A 1 87 ? 3.334 9.130 10.947 1.00 65.00 87 LEU A O 1
ATOM 696 N N . LYS A 1 88 ? 1.374 10.177 10.588 1.00 66.62 88 LYS A N 1
ATOM 697 C CA . LYS A 1 88 ? 0.585 8.965 10.289 1.00 66.62 88 LYS A CA 1
ATOM 698 C C . LYS A 1 88 ? 1.129 8.248 9.058 1.00 66.62 88 LYS A C 1
ATOM 700 O O . LYS A 1 88 ? 1.355 7.049 9.118 1.00 66.62 88 LYS A O 1
ATOM 705 N N . ALA A 1 89 ? 1.411 8.978 7.979 1.00 66.94 89 ALA A N 1
ATOM 706 C CA . ALA A 1 89 ? 1.961 8.392 6.760 1.00 66.94 89 ALA A CA 1
ATOM 707 C C . ALA A 1 89 ? 3.343 7.749 6.979 1.00 66.94 89 ALA A C 1
ATOM 709 O O . ALA A 1 89 ? 3.597 6.672 6.448 1.00 66.94 89 ALA A O 1
ATOM 710 N N . MET A 1 90 ? 4.217 8.356 7.795 1.00 66.19 90 MET A N 1
ATOM 711 C CA . MET A 1 90 ? 5.503 7.739 8.153 1.00 66.19 90 MET A CA 1
ATOM 712 C C . MET A 1 90 ? 5.340 6.518 9.061 1.00 66.19 90 MET 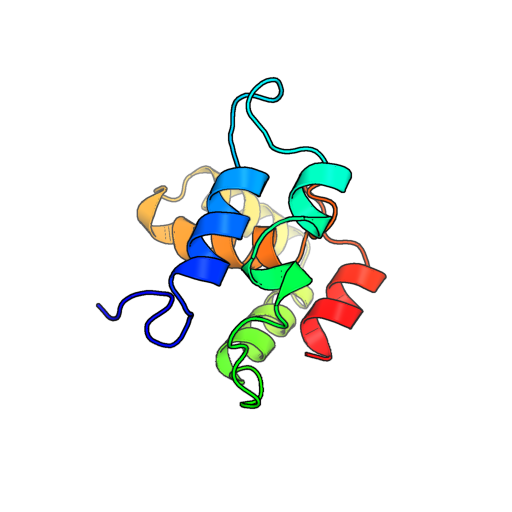A C 1
ATOM 714 O O . MET A 1 90 ? 6.036 5.528 8.863 1.00 66.19 90 MET A O 1
ATOM 718 N N . PHE A 1 91 ? 4.410 6.559 10.019 1.00 64.06 91 PHE A N 1
ATOM 719 C CA . PHE A 1 91 ? 4.120 5.432 10.907 1.00 64.06 91 PHE A CA 1
ATOM 720 C C . PHE A 1 91 ? 3.555 4.236 10.130 1.00 64.06 91 PHE A C 1
ATOM 722 O O . PHE A 1 91 ? 4.042 3.126 10.286 1.00 64.06 91 PHE A O 1
ATOM 729 N N . THR A 1 92 ? 2.606 4.461 9.215 1.00 67.19 92 THR A N 1
ATOM 730 C CA . THR A 1 92 ? 2.035 3.404 8.359 1.00 67.19 92 THR A CA 1
ATOM 731 C C . THR A 1 92 ? 3.036 2.852 7.341 1.00 67.19 92 THR A C 1
ATOM 733 O O . THR A 1 92 ? 2.887 1.721 6.893 1.00 67.19 92 THR A O 1
ATOM 736 N N . ASN A 1 93 ? 4.053 3.636 6.968 1.00 69.44 93 ASN A N 1
ATOM 737 C CA . ASN A 1 93 ? 5.149 3.160 6.121 1.00 69.44 93 ASN A CA 1
ATOM 738 C C . ASN A 1 93 ? 6.149 2.270 6.873 1.00 69.44 93 ASN A C 1
ATOM 740 O O . ASN A 1 93 ? 6.823 1.467 6.238 1.00 69.44 93 ASN A O 1
ATOM 744 N N . MET A 1 94 ? 6.265 2.420 8.194 1.00 67.00 94 MET A N 1
ATOM 745 C CA . MET A 1 94 ? 7.090 1.548 9.038 1.00 67.00 94 MET A CA 1
ATOM 746 C C . MET A 1 94 ? 6.347 0.320 9.544 1.00 67.00 94 MET A C 1
ATOM 748 O O . MET A 1 94 ? 6.953 -0.732 9.675 1.00 67.00 94 MET A O 1
ATOM 752 N N . ASP A 1 95 ? 5.065 0.471 9.864 1.00 69.19 95 ASP A N 1
ATOM 753 C CA . ASP A 1 95 ? 4.177 -0.577 10.366 1.00 69.19 95 ASP A CA 1
ATOM 754 C C . ASP A 1 95 ? 3.745 -1.468 9.196 1.00 69.19 95 ASP A C 1
ATOM 756 O O . ASP A 1 95 ? 2.622 -1.390 8.693 1.00 69.19 95 ASP A O 1
ATOM 760 N N . THR A 1 96 ? 4.696 -2.228 8.660 1.00 68.44 96 THR A N 1
ATOM 761 C CA . THR A 1 96 ? 4.542 -3.017 7.435 1.00 68.44 96 THR A CA 1
ATOM 762 C C . THR A 1 96 ? 3.486 -4.105 7.555 1.00 68.44 96 THR A C 1
ATOM 764 O O . THR A 1 96 ? 2.794 -4.395 6.574 1.00 68.44 96 THR A O 1
ATOM 767 N N . ASP A 1 97 ? 3.315 -4.664 8.749 1.00 73.44 97 ASP A N 1
ATOM 768 C CA . ASP A 1 97 ? 2.245 -5.604 9.055 1.00 73.44 97 ASP A CA 1
ATOM 769 C C . ASP A 1 97 ? 0.893 -4.921 9.336 1.00 73.44 97 ASP A C 1
ATOM 771 O O . ASP A 1 97 ? -0.152 -5.578 9.313 1.00 73.44 97 ASP A O 1
ATOM 775 N N . LYS A 1 98 ? 0.892 -3.592 9.512 1.00 64.50 98 LYS A N 1
ATOM 776 C CA . LYS A 1 98 ? -0.278 -2.754 9.816 1.00 64.50 98 LYS A CA 1
ATOM 777 C C . LYS A 1 98 ? -1.054 -3.209 11.040 1.00 64.50 98 LYS A C 1
ATOM 779 O O . LYS A 1 98 ? -2.273 -3.018 11.115 1.00 64.50 98 LYS A O 1
ATOM 784 N N . SER A 1 99 ? -0.358 -3.811 11.992 1.00 74.69 99 SER A N 1
ATOM 785 C CA . SER A 1 99 ? -0.901 -4.182 13.292 1.00 74.69 99 SER A CA 1
ATOM 786 C C . SER A 1 99 ? -1.355 -2.961 14.102 1.00 74.69 99 SER A C 1
ATOM 788 O O . SER A 1 99 ? -2.139 -3.096 15.041 1.00 74.69 99 SER A O 1
ATOM 790 N N . GLY A 1 100 ? -0.911 -1.760 13.721 1.00 68.56 100 GLY A N 1
ATOM 791 C CA . GLY A 1 100 ? -1.067 -0.525 14.476 1.00 68.56 100 GLY A CA 1
ATOM 792 C C . GLY A 1 100 ? 0.093 -0.285 15.446 1.00 68.56 100 GLY A C 1
ATOM 793 O O . GLY A 1 100 ? 0.056 0.697 16.193 1.00 68.56 100 GLY A O 1
ATOM 794 N N . THR A 1 101 ? 1.119 -1.144 15.449 1.00 56.38 101 THR A N 1
ATOM 795 C CA . THR A 1 101 ? 2.282 -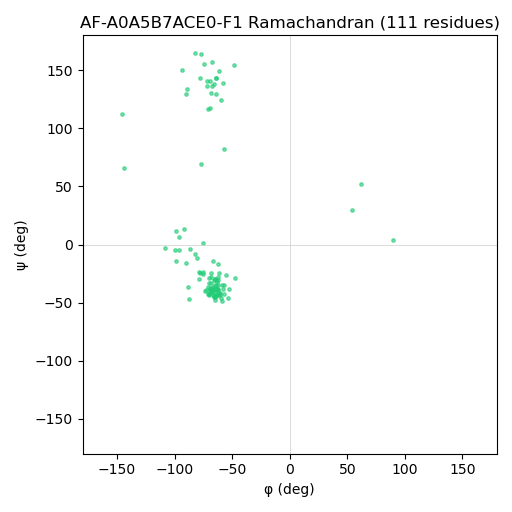1.074 16.340 1.00 56.38 101 THR A CA 1
ATOM 796 C C . THR A 1 101 ? 3.555 -1.561 15.651 1.00 56.38 101 THR A C 1
ATOM 798 O O . THR A 1 101 ? 3.744 -2.754 15.469 1.00 56.38 101 THR A O 1
ATOM 801 N N . ILE A 1 102 ? 4.497 -0.646 15.412 1.00 75.31 102 ILE A N 1
ATOM 802 C CA . ILE A 1 102 ? 5.767 -0.959 14.743 1.00 75.31 102 ILE A CA 1
ATOM 803 C C . ILE A 1 102 ? 6.648 -1.829 15.651 1.00 75.31 102 ILE A C 1
ATOM 805 O O . ILE A 1 102 ? 7.071 -1.390 16.729 1.00 75.31 102 ILE A O 1
ATOM 809 N N . THR A 1 103 ? 6.960 -3.046 15.207 1.00 71.69 103 THR A N 1
ATOM 810 C CA . THR A 1 103 ? 7.809 -3.988 15.952 1.00 71.69 103 THR A CA 1
ATOM 811 C C . THR A 1 103 ? 9.310 -3.711 15.763 1.00 71.69 103 THR A C 1
ATOM 813 O O . THR A 1 103 ? 9.723 -2.955 14.886 1.00 71.69 103 THR A O 1
ATOM 816 N N . TYR A 1 104 ? 10.172 -4.287 16.619 1.00 69.94 104 TYR A N 1
ATOM 817 C CA . TYR A 1 104 ? 11.625 -4.021 16.592 1.00 69.94 104 TYR A CA 1
ATOM 818 C C . TYR A 1 104 ? 12.274 -4.357 15.241 1.00 69.94 104 TYR A C 1
ATOM 820 O O . TYR A 1 104 ? 13.136 -3.606 14.784 1.00 69.94 104 TYR A O 1
ATOM 828 N N . GLU A 1 105 ? 11.845 -5.446 14.597 1.00 71.44 105 GLU A N 1
ATOM 829 C CA . GLU A 1 105 ? 12.349 -5.833 13.276 1.00 71.44 105 GLU A CA 1
ATOM 830 C C . GLU A 1 105 ? 11.868 -4.860 12.195 1.00 71.44 105 GLU A C 1
ATOM 832 O O . GLU A 1 105 ? 12.690 -4.365 11.435 1.00 71.44 105 GLU A O 1
ATOM 837 N N . GLU A 1 106 ? 10.597 -4.452 12.200 1.00 69.12 106 GLU A N 1
ATOM 838 C CA . GLU A 1 106 ? 10.065 -3.465 11.246 1.00 69.12 106 GLU A CA 1
ATOM 839 C C . GLU A 1 106 ? 10.715 -2.083 11.402 1.00 69.12 106 GLU A C 1
ATOM 841 O O . GLU A 1 106 ? 11.015 -1.406 10.418 1.00 69.12 106 GLU A O 1
ATOM 846 N N . LEU A 1 107 ? 11.039 -1.688 12.638 1.00 70.56 107 LEU A N 1
ATOM 847 C CA . LEU A 1 107 ? 11.788 -0.464 12.912 1.00 70.56 107 LEU A CA 1
ATOM 848 C C . LEU A 1 107 ? 13.236 -0.562 12.407 1.00 70.56 107 LEU A C 1
ATOM 850 O O . LEU A 1 107 ? 13.768 0.403 11.860 1.00 70.56 107 LEU A O 1
ATOM 854 N N . LYS A 1 108 ? 13.889 -1.715 12.593 1.00 70.25 108 LYS A N 1
ATOM 855 C CA . LYS A 1 108 ? 15.270 -1.962 12.156 1.00 70.25 108 LYS A CA 1
ATOM 856 C C . LYS A 1 108 ? 15.368 -2.036 10.632 1.00 70.25 108 LYS A C 1
ATOM 858 O O . LYS A 1 108 ? 16.290 -1.453 10.069 1.00 70.25 108 LYS A O 1
ATOM 863 N N . THR A 1 109 ? 14.413 -2.689 9.967 1.00 66.44 109 THR A N 1
ATOM 864 C CA . THR A 1 109 ? 14.318 -2.740 8.501 1.00 66.44 109 THR A CA 1
ATOM 865 C C . THR A 1 109 ? 13.943 -1.381 7.917 1.00 66.44 109 THR A C 1
ATOM 867 O O . THR A 1 109 ? 14.497 -0.989 6.895 1.00 66.44 109 THR A O 1
ATOM 870 N N . GLY A 1 110 ? 13.068 -0.628 8.589 1.00 65.38 110 GLY A N 1
ATOM 871 C CA . GLY A 1 110 ? 12.713 0.733 8.197 1.00 65.38 110 GLY A CA 1
ATOM 872 C C . GLY A 1 110 ? 13.877 1.730 8.298 1.00 65.38 110 GLY A C 1
ATOM 873 O O . GLY A 1 110 ? 13.974 2.610 7.455 1.00 65.38 110 GLY A O 1
ATOM 874 N N . LEU A 1 111 ? 14.772 1.586 9.289 1.00 58.78 111 LEU A N 1
ATOM 875 C CA . LEU A 1 111 ? 15.915 2.491 9.538 1.00 58.78 111 LEU A CA 1
ATOM 876 C C . LEU A 1 111 ? 17.227 2.114 8.825 1.00 58.78 111 LEU A C 1
ATOM 878 O O . LEU A 1 111 ? 18.158 2.918 8.813 1.00 58.78 111 LEU A O 1
ATOM 882 N N . ALA A 1 112 ? 17.354 0.885 8.324 1.00 56.12 112 ALA A N 1
ATOM 883 C CA . ALA A 1 112 ? 18.514 0.445 7.540 1.00 56.12 112 ALA A CA 1
ATOM 884 C C . ALA A 1 112 ? 18.369 0.756 6.039 1.00 56.12 112 ALA A C 1
ATOM 886 O O . ALA A 1 112 ? 19.282 0.466 5.268 1.00 56.12 112 ALA A O 1
ATOM 887 N N . ARG A 1 113 ? 17.212 1.302 5.651 1.00 50.38 113 ARG A N 1
ATOM 888 C CA . ARG A 1 113 ? 16.829 1.679 4.296 1.00 50.38 113 ARG A CA 1
ATOM 889 C C . ARG A 1 113 ? 17.052 3.161 4.046 1.00 50.38 113 ARG A C 1
ATOM 891 O O . ARG A 1 113 ? 16.565 3.967 4.865 1.00 50.38 113 ARG A O 1
#

pLDDT: mean 71.85, std 12.35, range [43.59, 96.12]

Secondary structure (DSSP, 8-state):
---S-SSS-HHHHHHHHHHT-SSTTTSPPHHHHHTSHHHHTT-----PPPPHHHHHHHHHTT---HHHHHHHHHHHHHS-HHHHHHHHHHHHHH-TT-SSS--HHHHHHHH--

Sequence (113 aa):
ESQPWPSISNSAKDLVRKMLTQDRKRRITSAQVLEHPWIREGGEASDEPIDSAVLSRMKQFRAMNKLKKLALKVIAENLSEEEIKGLKAMFTNMDTDKSGTITYEELKTGLAR

Nearest PDB structures (foldseek):
  4mvf-assembly1_A  TM=4.369E-01  e=1.324E-04  Plasmodium falciparum K1
  4h3q-assembly1_A  TM=6.684E-01  e=5.021E-02  Homo sapiens
  3r2y-assembly1_A  TM=7.650E-01  e=2.672E-01  Homo sapiens
  4czu-assembly1_A  TM=6.914E-01  e=2.523E-01  Arabidopsis thaliana
  3fxw-assembly1_A  TM=5.682E-01  e=1.125E-01  Homo sapiens

Solvent-accessible surface area (backbone atoms only — not comparable to full-atom values): 7037 Å² total; per-residue (Å²): 134,80,70,97,61,81,87,60,45,68,55,58,54,50,52,51,51,41,64,64,38,84,53,74,90,74,25,60,48,77,69,58,51,57,67,30,63,46,57,62,69,66,37,85,69,77,91,71,80,70,63,67,74,63,46,55,60,63,58,64,73,74,77,70,54,74,70,59,46,51,51,51,48,58,47,62,72,70,50,55,70,80,78,46,45,67,58,50,54,53,49,58,67,32,19,78,84,62,78,83,62,67,45,74,64,39,51,50,59,51,61,77,83

Organism: Davidia involucrata (NCBI:txid16924)